Protein AF-X0IV76-F1 (afdb_monomer_lite)

Secondary structure (DSSP, 8-state):
---EETTEEEEEE--TT-PPPEEEEHHHHHHHHHHHHHHHHHHTT-HHHHH------EEEEEEEEE-SS-TT-EEEEEEETTS-SSGGGEEEEEHHHHHHHHHHHHHHHHH--S-S--

Foldseek 3Di:
DAQDDDPWGWDFDDDPVRPDTDTHTLLVCCVPPVPVLLVVQVVCVHPCNNHVDPDWAFSAWDDKDADPVDRVWIWTWTATRSFDPDPVRIDTDTPVVCCVRPVPRVCCVVVVDDPPPD

pLDDT: mean 84.71, std 11.92, range [37.19, 95.62]

Structure (mmCIF, N/CA/C/O backbone):
data_AF-X0IV76-F1
#
_entry.id   AF-X0IV76-F1
#
loop_
_atom_site.group_PDB
_atom_site.id
_atom_site.type_symbol
_atom_site.label_atom_id
_atom_site.label_alt_id
_atom_site.label_comp_id
_atom_site.label_asym_id
_atom_site.label_entity_id
_atom_site.label_seq_id
_atom_site.pdbx_PDB_ins_code
_atom_site.Cartn_x
_atom_site.Cartn_y
_atom_site.Car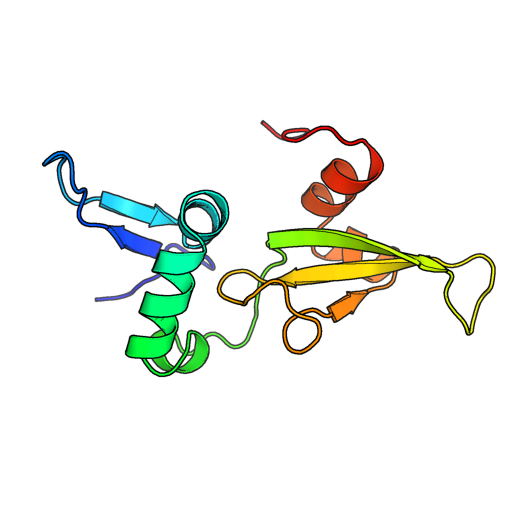tn_z
_atom_site.occupancy
_atom_site.B_iso_or_equiv
_atom_site.auth_seq_id
_atom_site.auth_comp_id
_atom_site.auth_asym_id
_atom_site.auth_atom_id
_atom_site.pdbx_PDB_model_num
ATOM 1 N N . MET A 1 1 ? 6.809 -12.645 -21.624 1.00 45.44 1 MET A N 1
ATOM 2 C CA . MET A 1 1 ? 7.658 -12.007 -20.603 1.00 45.44 1 MET A CA 1
ATOM 3 C C . MET A 1 1 ? 6.780 -11.863 -19.384 1.00 45.44 1 MET A C 1
ATOM 5 O O . MET A 1 1 ? 5.776 -11.168 -19.472 1.00 45.44 1 MET A O 1
ATOM 9 N N . GLU A 1 2 ? 7.038 -12.660 -18.357 1.00 50.62 2 GLU A N 1
ATOM 10 C CA . GLU A 1 2 ? 6.202 -12.710 -17.157 1.00 50.62 2 GLU A CA 1
ATOM 11 C C . GLU A 1 2 ? 6.604 -11.558 -16.230 1.00 50.62 2 GLU A C 1
ATOM 13 O O . GLU A 1 2 ? 7.789 -11.307 -16.039 1.00 50.62 2 GLU A O 1
ATOM 18 N N . MET A 1 3 ? 5.617 -10.805 -15.740 1.00 60.78 3 MET A N 1
ATOM 19 C CA . MET A 1 3 ? 5.801 -9.614 -14.898 1.00 60.78 3 MET A CA 1
ATOM 20 C C . MET A 1 3 ? 5.707 -9.977 -13.409 1.00 60.78 3 MET A C 1
ATOM 22 O O . MET A 1 3 ? 5.086 -9.242 -12.645 1.00 60.78 3 MET A O 1
ATOM 26 N N . TYR A 1 4 ? 6.248 -11.131 -13.004 1.00 61.72 4 TYR A N 1
ATOM 27 C CA . TYR A 1 4 ? 6.099 -11.645 -11.638 1.00 61.72 4 TYR A CA 1
ATOM 28 C C . TYR A 1 4 ? 7.405 -12.199 -11.091 1.00 61.72 4 TYR A C 1
ATOM 30 O O . TYR A 1 4 ? 8.103 -12.939 -11.784 1.00 61.72 4 TYR A O 1
ATOM 38 N N . ASP A 1 5 ? 7.665 -11.884 -9.828 1.00 55.03 5 ASP A N 1
ATOM 39 C CA . ASP A 1 5 ? 8.572 -12.619 -8.953 1.00 55.03 5 ASP A CA 1
ATOM 40 C C . ASP A 1 5 ? 7.740 -13.162 -7.778 1.00 55.03 5 ASP A C 1
ATOM 42 O O . ASP A 1 5 ? 7.328 -12.418 -6.882 1.00 55.03 5 ASP A O 1
ATOM 46 N N . GLY A 1 6 ? 7.365 -14.443 -7.849 1.00 63.84 6 GLY A N 1
ATOM 47 C CA . GLY A 1 6 ? 6.378 -15.041 -6.941 1.00 63.84 6 GLY A CA 1
ATOM 48 C C . GLY A 1 6 ? 4.997 -14.376 -7.049 1.00 63.84 6 GLY A C 1
ATOM 49 O O . GLY A 1 6 ? 4.438 -14.281 -8.141 1.00 63.84 6 GLY A O 1
ATOM 50 N N . ASP A 1 7 ? 4.462 -13.895 -5.921 1.00 63.81 7 ASP A N 1
ATOM 51 C CA . ASP A 1 7 ? 3.169 -13.186 -5.835 1.00 63.81 7 ASP A CA 1
ATOM 52 C C . ASP A 1 7 ? 3.284 -11.666 -6.077 1.00 63.81 7 ASP A C 1
ATOM 54 O O . ASP A 1 7 ? 2.301 -10.922 -5.979 1.00 63.81 7 ASP A O 1
ATOM 58 N N . SER A 1 8 ? 4.491 -11.178 -6.372 1.00 67.38 8 SER A N 1
ATOM 59 C CA . SER A 1 8 ? 4.784 -9.753 -6.507 1.00 67.38 8 SER A CA 1
ATOM 60 C C . SER A 1 8 ? 4.962 -9.371 -7.970 1.00 67.38 8 SER A C 1
ATOM 62 O O . SER A 1 8 ? 5.717 -9.991 -8.717 1.00 67.38 8 SER A O 1
ATOM 64 N N . VAL A 1 9 ? 4.260 -8.319 -8.390 1.00 82.19 9 VAL A N 1
ATOM 65 C CA . VAL A 1 9 ? 4.406 -7.762 -9.737 1.00 82.19 9 VAL A CA 1
ATOM 66 C C . VAL A 1 9 ? 5.705 -6.971 -9.803 1.00 82.19 9 VAL A C 1
ATOM 68 O O . VAL A 1 9 ? 5.960 -6.135 -8.937 1.00 82.19 9 VAL A O 1
ATOM 71 N N . VAL A 1 10 ? 6.495 -7.200 -10.847 1.00 87.38 10 VAL A N 1
ATOM 72 C CA . VAL A 1 10 ? 7.710 -6.427 -11.135 1.00 87.38 10 VAL A CA 1
ATOM 73 C C . VAL A 1 10 ? 7.547 -5.639 -12.426 1.00 87.38 10 VAL A C 1
ATOM 75 O O . VAL A 1 10 ? 6.918 -6.093 -13.387 1.00 87.38 10 VAL A O 1
ATOM 78 N N . ILE A 1 11 ? 8.109 -4.435 -12.453 1.00 85.25 11 ILE A N 1
ATOM 79 C CA . ILE A 1 11 ? 7.987 -3.489 -13.560 1.00 85.25 11 ILE A CA 1
ATOM 80 C C . ILE A 1 11 ? 9.380 -3.168 -14.069 1.00 85.25 11 ILE A C 1
ATOM 82 O O . ILE A 1 11 ? 10.257 -2.783 -13.303 1.00 85.25 11 ILE A O 1
ATOM 86 N N . ASN A 1 12 ? 9.581 -3.313 -15.378 1.00 88.44 12 ASN A N 1
ATOM 87 C CA . ASN A 1 12 ? 10.821 -2.881 -16.001 1.00 88.44 12 ASN A CA 1
ATOM 88 C C . ASN A 1 12 ? 10.831 -1.354 -16.120 1.00 88.44 12 ASN A C 1
ATOM 90 O O . ASN A 1 12 ? 9.999 -0.771 -16.824 1.00 88.44 12 ASN A O 1
ATOM 94 N N . VAL A 1 13 ? 11.757 -0.718 -15.409 1.00 86.81 13 VAL A N 1
ATOM 95 C CA . VAL A 1 13 ? 11.881 0.734 -15.312 1.00 86.81 13 VAL A CA 1
ATOM 96 C C . VAL A 1 13 ? 13.051 1.192 -16.162 1.00 86.81 13 VAL A C 1
ATOM 98 O O . VAL A 1 13 ? 14.154 0.661 -16.064 1.00 86.81 13 VAL A O 1
ATOM 101 N N . ARG A 1 14 ? 12.800 2.219 -16.976 1.00 89.00 14 ARG A N 1
ATOM 102 C CA . ARG A 1 14 ? 13.846 2.985 -17.647 1.00 89.00 14 ARG A CA 1
ATOM 103 C C . ARG A 1 14 ? 14.094 4.275 -16.887 1.00 89.00 14 ARG A C 1
ATOM 105 O O . ARG A 1 14 ? 13.192 5.111 -16.790 1.00 89.00 14 ARG A O 1
ATOM 112 N N . TRP A 1 15 ? 15.315 4.446 -16.402 1.00 85.75 15 TRP A N 1
ATOM 113 C CA . TRP A 1 15 ? 15.695 5.587 -15.580 1.00 85.75 15 TRP A CA 1
ATOM 114 C C . TRP A 1 15 ? 16.037 6.821 -16.420 1.00 85.75 15 TRP A C 1
ATOM 116 O O . TRP A 1 15 ? 16.627 6.733 -17.498 1.00 85.75 15 TRP A O 1
ATOM 126 N N . ALA A 1 16 ? 15.642 7.999 -15.932 1.00 86.38 16 ALA A N 1
ATOM 127 C CA . ALA A 1 16 ? 15.845 9.268 -16.637 1.00 86.38 16 ALA A CA 1
ATOM 128 C C . ALA A 1 16 ? 17.293 9.786 -16.560 1.00 86.38 16 ALA A C 1
ATOM 130 O O . ALA A 1 16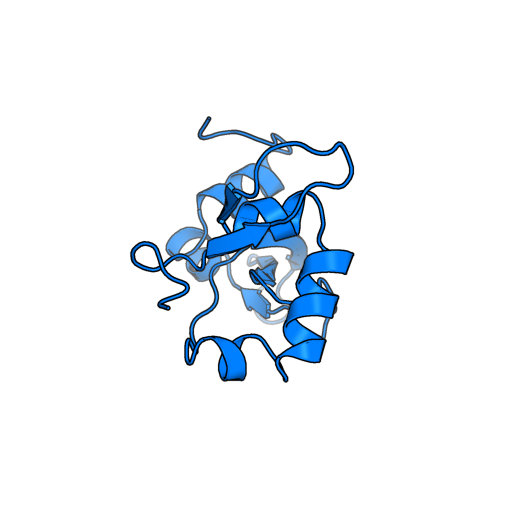 ? 17.701 10.590 -17.396 1.00 86.38 16 ALA A O 1
ATOM 131 N N . ASP A 1 17 ? 18.058 9.331 -15.569 1.00 87.44 17 ASP A N 1
ATOM 132 C CA . ASP A 1 17 ? 19.469 9.664 -15.348 1.00 87.44 17 ASP A CA 1
ATOM 133 C C . ASP A 1 17 ? 20.432 8.861 -16.247 1.00 87.44 17 ASP A C 1
ATOM 135 O O . ASP A 1 17 ? 21.635 9.115 -16.248 1.00 87.44 17 ASP A O 1
ATOM 139 N N . GLY A 1 18 ? 19.905 7.918 -17.038 1.00 87.12 18 GLY A N 1
ATOM 140 C CA . GLY A 1 18 ? 20.684 7.033 -17.903 1.00 87.12 18 GLY A CA 1
ATOM 141 C C . GLY A 1 18 ? 21.219 5.779 -17.207 1.00 87.12 18 GLY A C 1
ATOM 142 O O . GLY A 1 18 ? 21.989 5.043 -17.828 1.00 87.12 18 GLY A O 1
ATOM 143 N N . SER A 1 19 ? 20.822 5.519 -15.958 1.00 88.81 19 SER A N 1
ATOM 144 C CA . SER A 1 19 ? 21.106 4.259 -15.267 1.00 88.81 19 SER A CA 1
ATOM 145 C C . SER A 1 19 ? 20.509 3.059 -16.027 1.00 88.81 19 SER A C 1
ATOM 147 O O . SER A 1 19 ? 19.502 3.216 -16.726 1.00 88.81 19 SER A O 1
ATOM 149 N N . PRO A 1 20 ? 21.113 1.854 -15.930 1.00 89.56 20 PRO A N 1
ATOM 150 C CA . PRO A 1 20 ? 20.615 0.668 -16.626 1.00 89.56 20 PRO A CA 1
ATOM 151 C C . PRO A 1 20 ? 19.165 0.338 -16.263 1.00 89.56 20 PRO A C 1
ATOM 153 O O . PRO A 1 20 ? 18.800 0.413 -15.091 1.00 89.56 20 PRO A O 1
ATOM 156 N N . ASP A 1 21 ? 18.369 -0.076 -17.255 1.00 90.19 21 ASP A N 1
ATOM 157 C CA . ASP A 1 21 ? 16.992 -0.527 -17.033 1.00 90.19 21 ASP A CA 1
ATOM 158 C C . ASP A 1 21 ? 16.984 -1.657 -15.975 1.00 90.19 21 ASP A C 1
ATOM 160 O O . ASP A 1 21 ? 17.702 -2.654 -16.112 1.00 90.19 21 ASP A O 1
ATOM 164 N N . SER A 1 22 ? 16.173 -1.509 -14.926 1.00 88.69 22 SER A N 1
ATOM 165 C CA . SER A 1 22 ? 16.063 -2.466 -13.815 1.00 88.69 22 SER A CA 1
ATOM 166 C C . SER A 1 22 ? 14.633 -2.984 -13.665 1.00 88.69 22 SER A C 1
ATOM 168 O O . SER A 1 22 ? 13.694 -2.473 -14.279 1.00 88.69 22 SER A O 1
ATOM 170 N N . TRP A 1 23 ? 14.469 -4.062 -12.901 1.00 89.12 23 TRP A N 1
ATOM 171 C CA . TRP A 1 23 ? 13.159 -4.589 -12.527 1.00 89.12 23 TRP A CA 1
ATOM 172 C C . TRP A 1 23 ? 12.864 -4.167 -11.102 1.00 89.12 23 TRP A C 1
ATOM 174 O O . TRP A 1 23 ? 13.499 -4.661 -10.177 1.00 89.12 23 TRP A O 1
ATOM 184 N N . GLU A 1 24 ? 11.901 -3.269 -10.949 1.00 88.81 24 GLU A N 1
ATOM 185 C CA . GLU A 1 24 ? 11.501 -2.758 -9.646 1.00 88.81 24 GLU A CA 1
ATOM 186 C C . GLU A 1 24 ? 10.192 -3.412 -9.194 1.00 88.81 24 GLU A C 1
ATOM 188 O O . GLU A 1 24 ? 9.284 -3.605 -10.018 1.00 88.81 24 GLU A O 1
ATOM 193 N N . PRO A 1 25 ? 10.046 -3.738 -7.900 1.00 88.69 25 PRO A N 1
ATOM 194 C CA . PRO A 1 25 ? 8.771 -4.173 -7.352 1.00 88.69 25 PRO A CA 1
ATOM 195 C C . PRO A 1 25 ? 7.684 -3.113 -7.567 1.00 88.69 25 PRO A C 1
ATOM 197 O O . PRO A 1 25 ? 7.909 -1.915 -7.385 1.00 88.69 25 PRO A O 1
ATOM 200 N N . GLU A 1 26 ? 6.468 -3.555 -7.899 1.00 89.88 26 GLU A N 1
ATOM 201 C CA . GLU A 1 26 ? 5.301 -2.675 -8.043 1.00 89.88 26 GLU A CA 1
ATOM 202 C C . GLU A 1 26 ? 5.079 -1.830 -6.780 1.00 89.88 26 GLU A C 1
ATOM 204 O O . GLU A 1 26 ? 4.716 -0.662 -6.881 1.00 89.88 26 GLU A O 1
ATOM 209 N N . GLU A 1 27 ? 5.318 -2.414 -5.605 1.00 89.19 27 GLU A N 1
ATOM 210 C CA . GLU A 1 27 ? 5.220 -1.748 -4.306 1.00 89.19 27 GLU A CA 1
ATOM 211 C C . GLU A 1 27 ? 6.168 -0.550 -4.194 1.00 89.19 27 GLU A C 1
ATOM 213 O O . GLU A 1 27 ? 5.705 0.563 -3.950 1.00 89.19 27 GLU A O 1
ATOM 218 N N . VAL A 1 28 ? 7.460 -0.752 -4.474 1.00 88.44 28 VAL A N 1
ATOM 219 C CA . VAL A 1 28 ? 8.487 0.304 -4.460 1.00 88.44 28 VAL A CA 1
ATOM 220 C C . VAL A 1 28 ? 8.118 1.410 -5.444 1.00 88.44 28 VAL A C 1
ATOM 222 O O . VAL A 1 28 ? 8.052 2.582 -5.083 1.00 88.44 28 VAL A O 1
ATOM 225 N N . MET A 1 29 ? 7.733 1.040 -6.669 1.00 90.44 29 MET A N 1
ATOM 226 C CA . MET A 1 29 ? 7.284 2.010 -7.670 1.00 90.44 29 MET A CA 1
ATOM 227 C C . MET A 1 29 ? 6.037 2.782 -7.238 1.00 90.44 29 MET A C 1
ATOM 229 O O . MET A 1 29 ? 5.850 3.932 -7.642 1.00 90.44 29 MET A O 1
ATOM 233 N N . HIS A 1 30 ? 5.162 2.173 -6.440 1.00 90.94 30 HIS A N 1
ATOM 234 C CA . HIS A 1 30 ? 3.976 2.843 -5.926 1.00 90.94 30 HIS A CA 1
ATOM 235 C C . HIS A 1 30 ? 4.322 3.839 -4.821 1.00 90.94 30 HIS A C 1
ATOM 237 O O . HIS A 1 30 ? 3.715 4.908 -4.779 1.00 90.94 30 HIS A O 1
ATOM 243 N N . LEU A 1 31 ? 5.282 3.511 -3.957 1.00 89.31 31 LEU A N 1
ATOM 244 C CA . LEU A 1 31 ? 5.757 4.402 -2.900 1.00 89.31 31 LEU A CA 1
ATOM 245 C C . LEU A 1 31 ? 6.526 5.590 -3.491 1.00 89.31 31 LEU A C 1
ATOM 247 O O . LEU A 1 31 ? 6.178 6.740 -3.221 1.00 89.31 31 LEU A O 1
ATOM 251 N N . ASP A 1 32 ? 7.477 5.321 -4.384 1.00 88.94 32 ASP A N 1
ATOM 252 C CA . ASP A 1 32 ? 8.394 6.336 -4.910 1.00 88.94 32 ASP A CA 1
ATOM 253 C C . ASP A 1 32 ? 7.793 7.152 -6.057 1.00 88.94 32 ASP A C 1
ATOM 255 O O . ASP A 1 32 ? 8.125 8.319 -6.269 1.00 88.94 32 ASP A O 1
ATOM 259 N N . SER A 1 33 ? 6.928 6.534 -6.864 1.00 88.88 33 SER A N 1
ATOM 260 C CA . SER A 1 33 ? 6.473 7.088 -8.145 1.00 88.88 33 SER A CA 1
ATOM 261 C C . SER A 1 33 ? 5.029 6.702 -8.482 1.00 88.88 33 SER A C 1
ATOM 263 O O . SER A 1 33 ? 4.697 6.378 -9.629 1.00 88.88 33 SER A O 1
ATOM 265 N N . ALA A 1 34 ? 4.128 6.825 -7.498 1.00 90.06 34 ALA A N 1
ATOM 266 C CA . ALA A 1 34 ? 2.706 6.478 -7.607 1.00 90.06 34 ALA A CA 1
ATOM 267 C C . ALA A 1 34 ? 2.038 6.959 -8.904 1.00 90.06 34 ALA A C 1
ATOM 269 O O . ALA A 1 34 ? 1.346 6.204 -9.587 1.00 90.06 34 ALA A O 1
ATOM 270 N N . GLN A 1 35 ? 2.243 8.226 -9.278 1.00 90.38 35 GLN A N 1
ATOM 271 C CA . GLN A 1 35 ? 1.601 8.796 -10.462 1.00 90.38 35 GLN A CA 1
ATOM 272 C C . GLN A 1 35 ? 2.056 8.103 -11.754 1.00 90.38 35 GLN A C 1
ATOM 274 O O . GLN A 1 35 ? 1.242 7.880 -12.655 1.00 90.38 35 GLN A O 1
ATOM 279 N N . MET A 1 36 ? 3.338 7.750 -11.850 1.00 90.69 36 MET A N 1
ATOM 280 C CA . MET A 1 36 ? 3.886 7.056 -13.011 1.00 90.69 36 MET A CA 1
ATOM 281 C C . MET A 1 36 ? 3.330 5.636 -13.100 1.00 90.69 36 MET A C 1
ATOM 283 O O . MET A 1 36 ? 2.840 5.248 -14.163 1.00 90.69 36 MET A O 1
ATOM 287 N N . LEU A 1 37 ? 3.310 4.918 -11.975 1.00 91.19 37 LEU A N 1
ATOM 288 C CA . LEU A 1 37 ? 2.757 3.570 -11.881 1.00 91.19 37 LEU A CA 1
ATOM 289 C C . LEU A 1 37 ? 1.277 3.526 -12.287 1.00 91.19 37 LEU A C 1
ATOM 291 O O . LEU A 1 37 ? 0.869 2.743 -13.144 1.00 91.19 37 LEU A O 1
ATOM 295 N N . LEU A 1 38 ? 0.457 4.408 -11.715 1.00 90.94 38 LEU A N 1
ATOM 296 C CA . LEU A 1 38 ? -0.978 4.448 -11.999 1.00 90.94 38 LEU A CA 1
ATOM 297 C C . LEU A 1 38 ? -1.255 4.807 -13.464 1.00 90.94 38 LEU A C 1
ATOM 299 O O . LEU A 1 38 ? -2.166 4.255 -14.085 1.00 90.94 38 LEU A O 1
ATOM 303 N N . ASN A 1 39 ? -0.456 5.701 -14.050 1.00 91.81 39 ASN A N 1
ATOM 304 C CA . ASN A 1 39 ? -0.546 6.022 -15.472 1.00 91.81 39 ASN A CA 1
ATOM 305 C C . ASN A 1 39 ? -0.113 4.850 -16.359 1.00 91.81 39 ASN A C 1
ATOM 307 O O . ASN A 1 39 ? -0.747 4.614 -17.390 1.00 91.81 39 ASN A O 1
ATOM 311 N N . PHE A 1 40 ? 0.923 4.107 -15.966 1.00 90.31 40 PHE A N 1
ATOM 312 C CA . PHE A 1 40 ? 1.329 2.880 -16.643 1.00 90.31 40 PHE A CA 1
ATOM 313 C C . PHE A 1 40 ? 0.179 1.870 -16.657 1.00 90.31 40 PHE A C 1
ATOM 315 O O . PHE A 1 40 ? -0.237 1.445 -17.737 1.00 90.31 40 PHE A O 1
ATOM 322 N N . TRP A 1 41 ? -0.439 1.590 -15.507 1.00 90.75 41 TRP A N 1
ATOM 323 C CA . TRP A 1 41 ? -1.578 0.674 -15.446 1.00 90.75 41 TRP A CA 1
ATOM 324 C C . TRP A 1 41 ? -2.760 1.136 -16.286 1.00 90.75 41 TRP A C 1
ATOM 326 O O . TRP A 1 41 ? -3.344 0.328 -17.005 1.00 90.75 41 TRP A O 1
ATOM 336 N N . ARG A 1 42 ? -3.084 2.433 -16.281 1.00 89.62 42 ARG A N 1
ATOM 337 C CA . ARG A 1 42 ? -4.133 2.987 -17.154 1.00 89.62 42 ARG A CA 1
ATOM 338 C C . ARG A 1 42 ? -3.850 2.725 -18.634 1.00 89.62 42 ARG A C 1
ATOM 340 O O . ARG A 1 42 ? -4.766 2.344 -19.357 1.00 89.62 42 ARG A O 1
ATOM 347 N N . ARG A 1 43 ? -2.597 2.869 -19.082 1.00 90.62 43 ARG A N 1
ATOM 348 C CA . ARG A 1 43 ? -2.198 2.582 -20.474 1.00 90.62 43 ARG A CA 1
ATOM 349 C C . ARG A 1 43 ? -2.315 1.100 -20.828 1.00 90.62 43 ARG A C 1
ATOM 351 O O . ARG A 1 43 ? -2.656 0.791 -21.963 1.00 90.62 43 ARG A O 1
ATOM 358 N N . GLN A 1 44 ? -2.106 0.203 -19.864 1.00 87.81 44 GLN A N 1
ATOM 359 C CA . GLN A 1 44 ? -2.304 -1.241 -20.045 1.00 87.81 44 GLN A CA 1
ATOM 360 C C . GLN A 1 44 ? -3.781 -1.683 -19.931 1.00 87.81 44 GLN A C 1
ATOM 362 O O . GLN A 1 44 ? -4.097 -2.865 -20.049 1.00 87.81 44 GLN A O 1
ATOM 367 N N . GLY A 1 45 ? -4.715 -0.746 -19.719 1.00 87.19 45 GLY A N 1
ATOM 368 C CA . GLY A 1 45 ? -6.138 -1.044 -19.527 1.00 87.19 45 GLY A CA 1
ATOM 369 C C . GLY A 1 45 ? -6.497 -1.512 -18.111 1.00 87.19 45 GLY A C 1
ATOM 370 O O . GLY A 1 45 ? -7.552 -2.111 -17.917 1.00 87.19 45 GLY A O 1
ATOM 371 N N . GLY A 1 46 ? -5.635 -1.222 -17.136 1.00 86.06 46 GLY A N 1
ATOM 372 C CA . GLY A 1 46 ? -5.766 -1.558 -15.721 1.00 86.06 46 GLY A CA 1
ATOM 373 C C . GLY A 1 46 ? -4.813 -2.673 -15.288 1.00 86.06 46 GLY A C 1
ATOM 374 O O . GLY A 1 46 ? -4.473 -3.550 -16.080 1.00 86.06 46 GLY A O 1
ATOM 375 N N . ARG A 1 47 ? -4.429 -2.667 -14.003 1.00 85.38 47 ARG A N 1
ATOM 376 C CA . ARG A 1 47 ? -3.561 -3.695 -13.402 1.00 85.38 47 ARG A CA 1
ATOM 377 C C . ARG A 1 47 ? -4.094 -5.103 -13.667 1.00 85.38 47 ARG A C 1
ATOM 379 O O . ARG A 1 47 ? -3.385 -5.915 -14.238 1.00 85.38 47 ARG A O 1
ATOM 386 N N . HIS A 1 48 ? -5.373 -5.345 -13.367 1.00 84.75 48 HIS A N 1
ATOM 387 C CA . HIS A 1 48 ? -6.018 -6.651 -13.560 1.00 84.75 48 HIS A CA 1
ATOM 388 C C . HIS A 1 48 ? -5.919 -7.178 -15.000 1.00 84.75 48 HIS A C 1
ATOM 390 O O . HIS A 1 48 ? -5.827 -8.380 -15.211 1.00 84.75 48 HIS A O 1
ATOM 396 N N . LYS A 1 49 ? -5.969 -6.297 -16.006 1.00 83.19 49 LYS A N 1
ATOM 397 C CA . LYS A 1 49 ? -5.928 -6.693 -17.416 1.00 83.19 49 LYS A CA 1
ATOM 398 C C . LYS A 1 49 ? -4.503 -6.981 -17.863 1.00 83.19 49 LYS A C 1
ATOM 400 O O . LYS A 1 49 ? -4.284 -7.883 -18.664 1.00 83.19 49 LYS A O 1
ATOM 405 N N . ALA A 1 50 ? -3.559 -6.206 -17.340 1.00 82.69 50 ALA A N 1
ATOM 406 C CA . ALA A 1 50 ? -2.145 -6.372 -17.611 1.00 82.69 50 ALA A CA 1
ATOM 407 C C . ALA A 1 50 ? -1.586 -7.631 -16.943 1.00 82.69 50 ALA A C 1
ATOM 409 O O . ALA A 1 50 ? -0.755 -8.309 -17.543 1.00 82.69 50 ALA A O 1
ATOM 410 N N . THR A 1 51 ? -2.050 -7.942 -15.727 1.00 79.94 51 THR A N 1
ATOM 411 C CA . THR A 1 51 ? -1.483 -9.024 -14.922 1.00 79.94 51 THR A CA 1
ATOM 412 C C . THR A 1 51 ? -2.366 -10.274 -14.810 1.00 79.94 51 THR A C 1
ATOM 414 O O . THR A 1 51 ? -1.898 -11.379 -14.561 1.00 79.94 51 THR A O 1
ATOM 417 N N . GLY A 1 52 ? -3.679 -10.149 -14.966 1.00 77.31 52 GLY A N 1
ATOM 418 C CA . GLY A 1 52 ? -4.612 -11.231 -14.636 1.00 77.31 52 GLY A CA 1
ATOM 419 C C . GLY A 1 52 ? -4.757 -11.495 -13.130 1.00 77.31 52 GLY A C 1
ATOM 420 O O . GLY A 1 52 ? -5.614 -12.291 -12.744 1.00 77.31 52 GLY A O 1
ATOM 421 N N . LEU A 1 53 ? -3.989 -10.808 -12.272 1.00 77.81 53 LEU A N 1
ATOM 422 C CA . LEU A 1 53 ? -4.117 -10.903 -10.821 1.00 77.81 53 LEU A CA 1
ATOM 423 C C . LEU A 1 53 ? -5.378 -10.171 -10.362 1.00 77.81 53 LEU A C 1
ATOM 425 O O . LEU A 1 53 ? -5.624 -9.018 -10.728 1.00 77.81 53 LEU A O 1
ATOM 429 N N . ARG A 1 54 ? -6.175 -10.861 -9.545 1.00 71.88 54 ARG A N 1
ATOM 430 C CA . ARG A 1 54 ? -7.387 -10.315 -8.918 1.00 71.88 54 ARG A CA 1
ATOM 431 C C . ARG A 1 54 ? -7.145 -9.830 -7.499 1.00 71.88 54 ARG A C 1
ATOM 433 O O . ARG A 1 54 ? -7.870 -8.963 -7.023 1.00 71.88 54 ARG A O 1
ATOM 440 N N . GLU A 1 55 ? -6.140 -10.393 -6.848 1.00 75.31 55 GLU A N 1
ATOM 441 C CA . GLU A 1 55 ? -5.793 -10.058 -5.480 1.00 75.31 55 GLU A CA 1
ATOM 442 C C . GLU A 1 55 ? -4.841 -8.863 -5.462 1.00 75.31 55 GLU A C 1
ATOM 444 O O . GLU A 1 55 ? -3.932 -8.720 -6.294 1.00 75.31 55 GLU A O 1
ATOM 449 N N . HIS A 1 56 ? -5.105 -7.968 -4.517 1.00 80.56 56 HIS A N 1
ATOM 450 C CA . HIS A 1 56 ? -4.270 -6.819 -4.238 1.00 80.56 56 HIS A CA 1
ATOM 451 C C . HIS A 1 56 ? -3.727 -6.950 -2.823 1.00 80.56 56 HIS A C 1
ATOM 453 O O . HIS A 1 56 ? -4.471 -7.242 -1.891 1.00 80.56 56 HIS A O 1
ATOM 459 N N . ARG A 1 57 ? -2.433 -6.689 -2.667 1.00 88.56 57 ARG A N 1
ATOM 460 C CA . ARG A 1 57 ? -1.799 -6.552 -1.358 1.00 88.56 57 ARG A CA 1
ATOM 461 C C . ARG A 1 57 ? -1.985 -5.122 -0.848 1.00 88.56 57 ARG A C 1
ATOM 463 O O . ARG A 1 57 ? -2.076 -4.184 -1.650 1.00 88.56 57 ARG A O 1
ATOM 470 N N . VAL A 1 58 ? -2.094 -4.957 0.468 1.00 91.75 58 VAL A N 1
ATOM 471 C CA . VAL A 1 58 ? -2.201 -3.633 1.096 1.00 91.75 58 VAL A CA 1
ATOM 472 C C . VAL A 1 58 ? -0.867 -2.910 0.932 1.00 91.75 58 VAL A C 1
ATOM 474 O O . VAL A 1 58 ? 0.174 -3.460 1.262 1.00 91.75 58 VAL A O 1
ATOM 477 N N . LEU A 1 59 ? -0.914 -1.684 0.412 1.00 91.62 59 LEU A N 1
ATOM 478 C CA . LEU A 1 59 ? 0.235 -0.786 0.342 1.00 91.62 59 LEU A CA 1
ATOM 479 C C . LEU A 1 59 ? 0.457 -0.094 1.687 1.00 91.62 59 LEU A C 1
ATOM 481 O O . LEU A 1 59 ? 1.566 -0.061 2.191 1.00 91.62 59 LEU A O 1
ATOM 485 N N . ARG A 1 60 ? -0.601 0.512 2.238 1.00 92.38 60 ARG A N 1
ATOM 486 C CA . ARG A 1 60 ? -0.556 1.257 3.502 1.00 92.38 60 ARG A CA 1
ATOM 487 C C . ARG A 1 60 ? -1.949 1.520 4.055 1.00 92.38 60 ARG A C 1
ATOM 489 O O . ARG A 1 60 ? -2.935 1.536 3.309 1.00 92.38 60 ARG A O 1
ATOM 496 N N . VAL A 1 61 ? -2.018 1.820 5.346 1.00 93.94 61 VAL A N 1
ATOM 497 C CA . VAL A 1 61 ? -3.232 2.321 5.997 1.00 93.94 61 VAL A CA 1
ATOM 498 C C . VAL A 1 61 ? -3.242 3.852 5.945 1.00 93.94 61 VAL A C 1
ATOM 500 O O . VAL A 1 61 ? -2.280 4.506 6.330 1.00 93.94 61 VAL A O 1
ATOM 503 N N . LEU A 1 62 ? -4.329 4.439 5.439 1.00 92.62 62 LEU A N 1
ATOM 504 C CA . LEU A 1 62 ? -4.448 5.885 5.210 1.00 92.62 62 LEU A CA 1
ATOM 505 C C . LEU A 1 62 ? -5.034 6.634 6.410 1.00 92.62 62 LEU A C 1
ATOM 507 O O . LEU A 1 62 ? -4.582 7.722 6.758 1.00 92.62 62 LEU A O 1
ATOM 511 N N . LYS A 1 63 ? -6.103 6.094 7.001 1.00 93.50 63 LYS A N 1
ATOM 512 C CA . LYS A 1 63 ? -6.805 6.690 8.147 1.00 93.50 63 LYS A CA 1
ATOM 513 C C . LYS A 1 63 ? -7.628 5.646 8.887 1.00 93.50 63 LYS A C 1
ATOM 515 O O . LYS A 1 63 ? -7.952 4.596 8.338 1.00 93.50 63 LYS A O 1
ATOM 520 N N . SER A 1 64 ? -8.017 5.974 10.115 1.00 93.62 64 SER A N 1
ATOM 521 C CA . SER A 1 64 ? -8.948 5.174 10.910 1.00 93.62 64 SER A CA 1
ATOM 522 C C . SER A 1 64 ? -10.199 5.972 11.287 1.00 93.62 64 SER A C 1
ATOM 524 O O . SER A 1 64 ? -10.195 7.205 11.264 1.00 93.62 64 SER A O 1
ATOM 526 N N . LYS A 1 65 ? -11.290 5.269 11.594 1.00 92.19 65 LYS A N 1
ATOM 527 C CA . LYS A 1 65 ? -12.528 5.839 12.146 1.00 92.19 65 LYS A CA 1
ATOM 528 C C . LYS A 1 65 ? -13.178 4.857 13.115 1.00 92.19 65 LYS A C 1
ATOM 530 O O . LYS A 1 65 ? -12.963 3.653 13.007 1.00 92.19 65 LYS A O 1
ATOM 535 N N . GLU A 1 66 ? -14.013 5.363 14.010 1.00 89.56 66 GLU A N 1
ATOM 536 C CA . GLU A 1 66 ? -14.873 4.518 14.842 1.00 89.56 66 GLU A CA 1
ATOM 537 C C . GLU A 1 66 ? -15.915 3.797 13.980 1.00 89.56 66 GLU A C 1
ATOM 539 O O . GLU A 1 66 ? -16.459 4.354 13.013 1.00 89.56 66 GLU A O 1
ATOM 544 N N . SER A 1 67 ? -16.181 2.538 14.314 1.00 83.06 67 SER A N 1
ATOM 545 C CA . SER A 1 67 ? -17.236 1.772 13.673 1.00 83.06 67 SER A CA 1
ATOM 546 C C . SER A 1 67 ? -18.602 2.301 14.1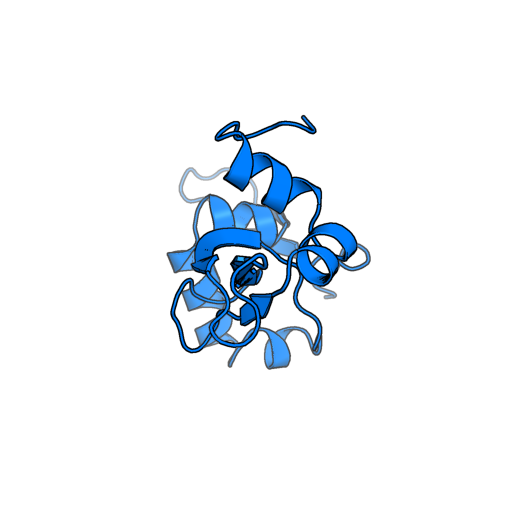11 1.00 83.06 67 SER A C 1
ATOM 548 O O . SER A 1 67 ? -18.841 2.655 15.262 1.00 83.06 67 SER A O 1
ATOM 550 N N . ARG A 1 68 ? -19.535 2.377 13.158 1.00 79.88 68 ARG A N 1
ATOM 551 C CA . ARG A 1 68 ? -20.908 2.831 13.437 1.00 79.88 68 ARG A CA 1
ATOM 552 C C . ARG A 1 68 ? -21.749 1.756 14.119 1.00 79.88 68 ARG A C 1
ATOM 554 O O . ARG A 1 68 ? -22.746 2.086 14.752 1.00 79.88 68 ARG A O 1
ATOM 561 N N . THR A 1 69 ? -21.386 0.492 13.926 1.00 77.06 69 THR A N 1
ATOM 562 C CA . THR A 1 69 ? -22.121 -0.669 14.438 1.00 77.06 69 THR A CA 1
ATOM 563 C C . THR A 1 69 ? -21.600 -1.134 15.790 1.00 77.06 69 THR A C 1
ATOM 565 O O . THR A 1 69 ? -22.361 -1.727 16.546 1.00 77.06 69 THR A O 1
ATOM 568 N N . ASP A 1 70 ? -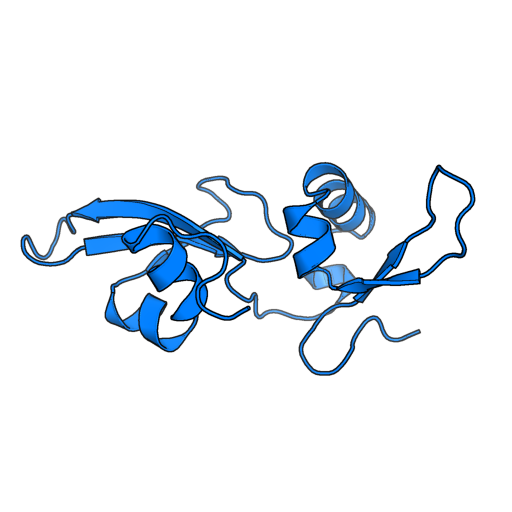20.342 -0.834 16.104 1.00 79.81 70 ASP A N 1
ATOM 569 C CA . ASP A 1 70 ? -19.703 -1.177 17.369 1.00 79.81 70 ASP A CA 1
ATOM 570 C C . ASP A 1 70 ? -18.815 -0.013 17.826 1.00 79.81 70 ASP A C 1
ATOM 572 O O . ASP A 1 70 ? -17.840 0.331 17.163 1.00 79.81 70 ASP A O 1
ATOM 576 N N . LYS A 1 71 ? -19.190 0.620 18.943 1.00 66.94 71 LYS A N 1
ATOM 577 C CA . LYS A 1 71 ? -18.549 1.848 19.436 1.00 66.94 71 LYS A CA 1
ATOM 578 C C . LYS A 1 71 ? -17.122 1.625 19.931 1.00 66.94 71 LYS A C 1
ATOM 580 O O . LYS A 1 71 ? -16.359 2.586 19.957 1.00 66.94 71 LYS A O 1
ATOM 585 N N . ASP A 1 72 ? -16.768 0.390 20.276 1.00 72.06 72 ASP A N 1
ATOM 586 C CA . ASP A 1 72 ? -15.429 0.049 20.760 1.00 72.06 72 ASP A CA 1
ATOM 587 C C . ASP A 1 72 ? -14.517 -0.473 19.633 1.00 72.06 72 ASP A C 1
ATOM 589 O O . ASP A 1 72 ? -13.316 -0.658 19.830 1.00 72.06 72 ASP A O 1
ATOM 593 N N . SER A 1 73 ? -15.058 -0.635 18.419 1.00 84.94 73 SER A N 1
ATOM 594 C CA . SER A 1 73 ? -14.319 -1.108 17.248 1.00 84.94 73 SER A CA 1
ATOM 595 C C . SER A 1 73 ? -13.886 0.029 16.323 1.00 84.94 73 SER A C 1
ATOM 597 O O . SER A 1 73 ? -14.617 0.990 16.071 1.00 84.94 73 SER A O 1
ATOM 599 N N . ARG A 1 74 ? -12.693 -0.106 15.736 1.00 89.81 74 ARG A N 1
ATOM 600 C CA . ARG A 1 74 ? -12.156 0.813 14.720 1.00 89.81 74 ARG A CA 1
ATOM 601 C C . ARG A 1 74 ? -12.109 0.159 13.346 1.00 89.81 74 ARG A C 1
ATOM 603 O O . ARG A 1 74 ? -11.868 -1.036 13.218 1.00 89.81 74 ARG A O 1
ATOM 610 N N . LEU A 1 75 ? -12.309 0.981 12.321 1.00 93.75 75 LEU A N 1
ATOM 611 C CA . LEU A 1 75 ? -12.103 0.628 10.922 1.00 93.75 75 LEU A CA 1
ATOM 612 C C . LEU A 1 75 ? -10.902 1.394 10.372 1.00 93.75 75 LEU A C 1
ATOM 614 O O . LEU A 1 75 ? -10.720 2.572 10.687 1.00 93.75 75 LEU A O 1
ATOM 618 N N . TYR A 1 76 ? -10.144 0.748 9.496 1.00 94.62 76 TYR A N 1
ATOM 619 C CA . TYR A 1 76 ? -8.916 1.248 8.887 1.00 94.62 76 TYR A CA 1
ATOM 620 C C . TYR A 1 76 ? -9.066 1.280 7.369 1.00 94.62 76 TYR A C 1
ATOM 622 O O . TYR A 1 76 ? -9.367 0.266 6.744 1.00 94.62 76 TYR A O 1
ATOM 630 N N . GLN A 1 77 ? -8.884 2.450 6.761 1.00 95.62 77 GLN A N 1
ATOM 631 C CA . GLN A 1 77 ? -8.930 2.591 5.311 1.00 95.62 77 GLN A CA 1
ATOM 632 C C . GLN A 1 77 ? -7.590 2.174 4.713 1.00 95.62 77 GLN A C 1
ATOM 634 O O . GLN A 1 77 ? -6.586 2.860 4.899 1.00 95.62 77 GLN A O 1
ATOM 639 N N . CYS A 1 78 ? -7.593 1.077 3.970 1.00 94.69 78 CYS A N 1
ATOM 640 C CA . CYS A 1 78 ? -6.413 0.491 3.355 1.00 94.69 78 CYS A CA 1
ATOM 641 C C . CYS A 1 78 ? -6.318 0.896 1.882 1.00 94.69 78 CYS A C 1
ATOM 643 O O . CYS A 1 78 ? -7.292 0.791 1.127 1.00 94.69 78 CYS A O 1
ATOM 645 N N . GLN A 1 79 ? -5.136 1.366 1.484 1.00 94.50 79 GLN A N 1
ATOM 646 C CA . GLN A 1 79 ? -4.753 1.540 0.089 1.00 94.50 79 GLN A CA 1
ATOM 647 C C . GLN A 1 79 ? -4.148 0.243 -0.434 1.00 94.50 79 GLN A C 1
ATOM 649 O O . GLN A 1 79 ? -3.353 -0.395 0.247 1.00 94.50 79 GLN A O 1
ATOM 654 N N . TRP A 1 80 ? -4.484 -0.105 -1.668 1.00 93.12 80 TRP A N 1
ATOM 655 C CA . TRP A 1 80 ? -4.022 -1.316 -2.334 1.00 93.12 80 TRP A CA 1
ATOM 656 C C . TRP A 1 80 ? -2.884 -1.022 -3.315 1.00 93.12 80 TRP A C 1
ATOM 658 O O . TRP A 1 80 ? -2.878 0.017 -3.984 1.00 93.12 80 TRP A O 1
ATOM 668 N N . ILE A 1 81 ? -1.936 -1.949 -3.452 1.00 90.62 81 ILE A N 1
ATOM 669 C CA . ILE A 1 81 ? -0.857 -1.846 -4.441 1.00 90.62 81 ILE A CA 1
ATOM 670 C C . ILE A 1 81 ? -1.449 -1.771 -5.864 1.00 90.62 81 ILE A C 1
ATOM 672 O O . ILE A 1 81 ? -2.389 -2.494 -6.220 1.00 90.62 81 ILE A O 1
ATOM 676 N N . GLY A 1 82 ? -0.920 -0.837 -6.662 1.00 88.25 82 GLY A N 1
ATOM 677 C CA . GLY A 1 82 ? -1.358 -0.550 -8.028 1.00 88.25 82 GLY A CA 1
ATOM 678 C C . GLY A 1 82 ? -2.678 0.218 -8.156 1.00 88.25 82 GLY A C 1
ATOM 679 O O . GLY A 1 82 ? -3.131 0.438 -9.282 1.00 88.25 82 GLY A O 1
ATOM 680 N N . LEU A 1 83 ? -3.297 0.637 -7.044 1.00 90.00 83 LEU A N 1
ATOM 681 C CA . LEU A 1 83 ? -4.554 1.388 -7.026 1.00 90.00 83 LEU A CA 1
ATOM 682 C C . LEU A 1 83 ? -4.419 2.758 -6.328 1.00 90.00 83 LEU A C 1
ATOM 684 O O . LEU A 1 83 ? -3.660 2.912 -5.369 1.00 90.00 83 LEU A O 1
ATOM 688 N N . PRO A 1 84 ? -5.154 3.784 -6.794 1.00 89.62 84 PRO A N 1
ATOM 689 C CA . PRO A 1 84 ? -5.059 5.124 -6.228 1.00 89.62 84 PRO A CA 1
ATOM 690 C C . PRO A 1 84 ? -5.593 5.188 -4.789 1.00 89.62 84 PRO A C 1
ATOM 692 O O . PRO A 1 84 ? -6.535 4.488 -4.427 1.00 89.62 84 PRO A O 1
ATOM 695 N N . ALA A 1 85 ? -5.044 6.112 -3.993 1.00 89.31 85 ALA A N 1
ATOM 696 C CA . ALA A 1 85 ? -5.497 6.440 -2.636 1.00 89.31 85 ALA A CA 1
ATOM 697 C C . ALA A 1 85 ? -6.814 7.249 -2.625 1.00 89.31 85 ALA A C 1
ATOM 699 O O . ALA A 1 85 ? -6.899 8.320 -2.028 1.00 89.31 85 ALA A O 1
ATOM 700 N N . SER A 1 86 ? -7.829 6.777 -3.343 1.00 89.44 86 SER A N 1
ATOM 701 C CA . SER A 1 86 ? -9.155 7.399 -3.426 1.00 89.44 86 SER A CA 1
ATOM 702 C C . SER A 1 86 ? -10.218 6.489 -2.827 1.00 89.44 86 SER A C 1
ATOM 704 O O . SER A 1 86 ? -10.071 5.268 -2.860 1.00 89.44 86 SER A O 1
ATOM 706 N N . ASP A 1 87 ? -11.312 7.071 -2.340 1.00 85.56 87 ASP A N 1
ATOM 707 C CA . ASP A 1 87 ? -12.380 6.327 -1.660 1.00 85.56 87 ASP A CA 1
ATOM 708 C C . ASP A 1 87 ? -12.967 5.188 -2.520 1.00 85.56 87 ASP A C 1
ATOM 710 O O . ASP A 1 87 ? -13.260 4.126 -1.985 1.00 85.56 87 ASP A O 1
ATOM 714 N N . ASP A 1 88 ? -13.021 5.344 -3.848 1.00 88.62 88 ASP A N 1
ATOM 715 C CA . ASP A 1 88 ? -13.509 4.307 -4.780 1.00 88.62 88 ASP A CA 1
ATOM 716 C C . ASP A 1 88 ? -12.571 3.092 -4.927 1.00 88.62 88 ASP A C 1
ATOM 718 O O . ASP A 1 88 ? -12.968 2.051 -5.446 1.00 88.62 88 ASP A O 1
ATOM 722 N N . TYR A 1 89 ? -11.311 3.230 -4.508 1.00 88.31 89 TYR A N 1
ATOM 723 C CA . TYR A 1 89 ? -10.238 2.246 -4.706 1.00 88.31 89 TYR A CA 1
ATOM 724 C C . TYR A 1 89 ? -9.535 1.876 -3.397 1.00 88.31 89 TYR A C 1
ATOM 726 O O . TYR A 1 89 ? -8.429 1.339 -3.404 1.00 88.31 89 TYR A O 1
ATOM 734 N N . THR A 1 90 ? -10.165 2.178 -2.267 1.00 92.56 90 THR A N 1
ATOM 735 C CA . THR A 1 90 ? -9.685 1.845 -0.926 1.00 92.56 90 THR A CA 1
ATOM 736 C C . THR A 1 90 ? -10.776 1.086 -0.192 1.00 92.56 90 THR A C 1
ATOM 738 O O . THR A 1 90 ? -11.963 1.255 -0.468 1.00 92.56 90 THR A O 1
ATOM 741 N N . THR A 1 91 ? -10.383 0.256 0.766 1.00 94.56 91 THR A N 1
ATOM 742 C CA . THR A 1 91 ? -11.336 -0.558 1.529 1.00 94.56 91 THR A CA 1
ATOM 743 C C . THR A 1 91 ? -11.190 -0.267 3.009 1.00 94.56 91 THR A C 1
ATOM 745 O O . THR A 1 91 ? -10.080 -0.107 3.506 1.00 94.56 91 THR A O 1
ATOM 748 N N . TRP A 1 92 ? -12.313 -0.190 3.720 1.00 94.00 92 TRP A N 1
ATOM 749 C CA . TRP A 1 92 ? -12.316 -0.124 5.177 1.00 94.00 92 TRP A CA 1
ATOM 750 C C . TRP A 1 92 ? -12.300 -1.540 5.744 1.00 94.00 92 TRP A C 1
ATOM 752 O O . TRP A 1 92 ? -13.249 -2.282 5.514 1.00 94.00 92 TRP A O 1
ATOM 762 N N . LEU A 1 93 ? -11.246 -1.878 6.478 1.00 93.88 93 LEU A N 1
ATOM 763 C CA . LEU A 1 93 ? -11.069 -3.165 7.146 1.00 93.88 93 LEU A CA 1
ATOM 764 C C . LEU A 1 93 ? -11.175 -2.994 8.662 1.00 93.88 93 LEU A C 1
ATOM 766 O O . LEU A 1 93 ? -10.825 -1.942 9.205 1.00 93.88 93 LEU A O 1
ATOM 770 N N . SER A 1 94 ? -11.677 -4.014 9.342 1.00 93.50 94 SER A N 1
ATOM 771 C CA . SER A 1 94 ? -11.611 -4.141 10.798 1.00 93.50 94 SER A CA 1
ATOM 772 C C . SER A 1 94 ? -10.172 -4.345 11.281 1.00 93.50 94 SER A C 1
ATOM 774 O O . SER A 1 94 ? -9.259 -4.567 10.484 1.00 93.50 94 SER A O 1
ATOM 776 N N . LEU A 1 95 ? -9.960 -4.251 12.598 1.00 92.00 95 LEU A N 1
ATOM 777 C CA . LEU A 1 95 ? -8.654 -4.526 13.199 1.00 92.00 95 LEU A CA 1
ATOM 778 C C . LEU A 1 95 ? -8.182 -5.959 12.898 1.00 92.00 95 LEU A C 1
ATOM 780 O O . LEU A 1 95 ? -7.028 -6.154 12.527 1.00 92.00 95 LEU A O 1
ATOM 784 N N . ASP A 1 96 ? -9.077 -6.939 13.010 1.00 92.38 96 ASP A N 1
ATOM 785 C CA . ASP A 1 96 ? -8.735 -8.344 12.781 1.00 92.38 96 ASP A CA 1
ATOM 786 C C . ASP A 1 96 ? -8.349 -8.575 11.314 1.00 92.38 96 ASP A C 1
ATOM 788 O O . ASP A 1 96 ? -7.307 -9.152 11.031 1.00 92.38 96 ASP A O 1
ATOM 792 N N . GLU A 1 97 ? -9.122 -8.028 10.371 1.00 93.62 97 GLU A N 1
ATOM 793 C CA . GLU A 1 97 ? -8.823 -8.151 8.938 1.00 93.62 97 GLU A CA 1
ATOM 794 C C . GLU A 1 97 ? -7.499 -7.477 8.561 1.00 93.62 97 GLU A C 1
ATOM 796 O O . GLU A 1 97 ? -6.709 -8.050 7.815 1.00 93.62 97 GLU A O 1
ATOM 801 N N . VAL A 1 98 ? -7.235 -6.260 9.056 1.00 93.19 98 VAL A N 1
ATOM 802 C CA . VAL A 1 98 ? -6.004 -5.539 8.695 1.00 93.19 98 VAL A CA 1
ATOM 803 C C 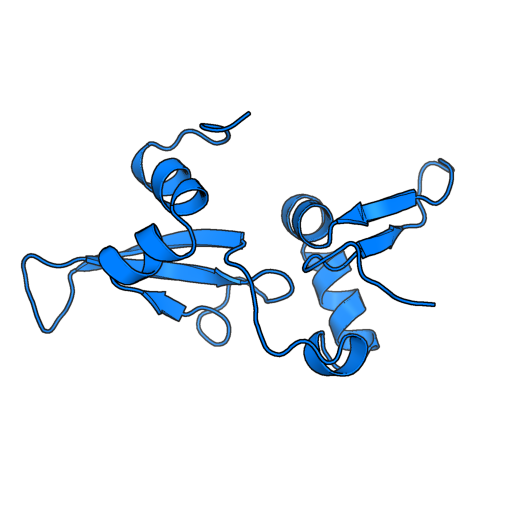. VAL A 1 98 ? -4.766 -6.161 9.339 1.00 93.19 98 VAL A C 1
ATOM 805 O O . VAL A 1 98 ? -3.715 -6.191 8.709 1.00 93.19 98 VAL A O 1
ATOM 808 N N . THR A 1 99 ? -4.868 -6.683 10.562 1.00 93.00 99 THR A N 1
ATOM 809 C CA . THR A 1 99 ? -3.737 -7.351 11.227 1.00 93.00 99 THR A CA 1
ATOM 810 C C . THR A 1 99 ? -3.453 -8.734 10.649 1.00 93.00 99 THR A C 1
ATOM 812 O O . THR A 1 99 ? -2.297 -9.144 10.656 1.00 93.00 99 THR A O 1
ATOM 815 N N . ASP A 1 100 ? -4.452 -9.416 10.086 1.00 93.44 100 ASP A N 1
ATOM 816 C CA . ASP A 1 100 ? -4.265 -10.687 9.376 1.00 93.44 100 ASP A CA 1
ATOM 817 C C . ASP A 1 100 ? -3.517 -10.500 8.045 1.00 93.44 100 ASP A C 1
ATOM 819 O O . ASP A 1 100 ? -2.553 -11.210 7.763 1.00 93.44 100 ASP A O 1
ATOM 823 N N . ILE A 1 101 ? -3.901 -9.498 7.241 1.00 90.62 101 ILE A N 1
ATOM 824 C CA . ILE A 1 101 ? -3.368 -9.345 5.872 1.00 90.62 101 ILE A CA 1
ATOM 825 C C . ILE A 1 101 ? -2.262 -8.289 5.727 1.00 90.62 101 ILE A C 1
ATOM 827 O O . ILE A 1 101 ? -1.590 -8.243 4.696 1.00 90.62 101 ILE A O 1
ATOM 831 N N . ALA A 1 102 ? -2.112 -7.394 6.706 1.00 91.81 102 ALA A N 1
ATOM 832 C CA . ALA A 1 102 ? -1.274 -6.197 6.609 1.00 91.81 102 ALA A CA 1
ATOM 833 C C . ALA A 1 102 ? -0.757 -5.721 7.981 1.00 91.81 102 ALA A C 1
ATOM 835 O O . ALA A 1 102 ? -0.767 -4.523 8.281 1.00 91.81 102 ALA A O 1
ATOM 836 N N . LEU A 1 103 ? -0.302 -6.658 8.827 1.00 92.50 103 LEU A N 1
ATOM 837 C CA . LEU A 1 103 ? 0.205 -6.354 10.171 1.00 92.50 103 LEU A CA 1
ATOM 838 C C . LEU A 1 103 ? 1.289 -5.267 10.165 1.00 92.50 103 LEU A C 1
ATOM 840 O O . LEU A 1 103 ? 1.253 -4.370 11.004 1.00 92.50 103 LEU A O 1
ATOM 844 N N . GLY A 1 104 ? 2.228 -5.338 9.215 1.00 90.62 104 GLY A N 1
ATOM 845 C CA . GLY A 1 104 ? 3.323 -4.375 9.088 1.00 90.62 104 GLY A CA 1
ATOM 846 C C . GLY A 1 104 ? 2.820 -2.958 8.835 1.00 90.62 104 GLY A C 1
ATOM 847 O O . GLY A 1 104 ? 3.057 -2.061 9.639 1.00 90.62 104 GLY A O 1
ATOM 848 N N . GLN A 1 105 ? 2.016 -2.791 7.787 1.00 91.69 105 GLN A N 1
ATOM 849 C CA . GLN A 1 105 ? 1.435 -1.508 7.391 1.00 91.69 105 GLN A CA 1
ATOM 850 C C . GLN A 1 105 ? 0.504 -0.934 8.466 1.00 91.69 105 GLN A C 1
ATOM 852 O O . GLN A 1 105 ? 0.386 0.283 8.625 1.00 91.69 105 GLN A O 1
ATOM 857 N N . TRP A 1 106 ? -0.193 -1.799 9.207 1.00 93.62 106 TRP A N 1
ATOM 858 C CA . TRP A 1 106 ? -0.989 -1.366 10.348 1.00 93.62 106 TRP A CA 1
ATOM 859 C C . TRP A 1 106 ? -0.109 -0.857 11.493 1.00 93.62 106 TRP A C 1
ATOM 861 O O . TRP A 1 106 ? -0.409 0.201 12.048 1.00 93.62 106 TRP A O 1
ATOM 871 N N . LEU A 1 107 ? 0.976 -1.566 11.828 1.00 92.94 107 LEU A N 1
ATOM 872 C CA . LEU A 1 107 ? 1.915 -1.153 12.872 1.00 92.94 107 LEU A CA 1
ATOM 873 C C . LEU A 1 107 ? 2.582 0.189 12.535 1.00 92.94 107 LEU A C 1
ATOM 875 O O . LEU A 1 107 ? 2.637 1.066 13.400 1.00 92.94 107 LEU A O 1
ATOM 879 N N . GLU A 1 108 ? 3.011 0.390 11.289 1.00 91.00 108 GLU A N 1
ATOM 880 C CA . GLU A 1 108 ? 3.547 1.673 10.800 1.00 91.00 108 GLU A CA 1
ATOM 881 C C . GLU A 1 108 ? 2.542 2.808 11.019 1.00 91.00 108 GLU A C 1
ATOM 883 O O . GLU A 1 108 ? 2.861 3.841 11.610 1.00 91.00 108 GLU A O 1
ATOM 888 N N . PHE A 1 109 ? 1.277 2.582 10.657 1.00 91.25 109 PHE A N 1
ATOM 889 C CA . PHE A 1 109 ? 0.218 3.572 10.827 1.00 91.25 109 PHE A CA 1
ATOM 890 C C . PHE A 1 109 ? -0.068 3.926 12.294 1.00 91.25 109 PHE A C 1
ATOM 892 O O . PHE A 1 109 ? -0.278 5.099 12.608 1.00 91.25 109 PHE A O 1
ATOM 899 N N . VAL A 1 110 ? -0.119 2.944 13.203 1.00 90.62 110 VAL A N 1
ATOM 900 C CA . VAL A 1 110 ? -0.466 3.209 14.616 1.00 90.62 110 VAL A CA 1
ATOM 901 C C . VAL A 1 110 ? 0.703 3.736 15.440 1.00 90.62 110 VAL A C 1
ATOM 903 O O . VAL A 1 110 ? 0.474 4.448 16.417 1.00 90.62 110 VAL A O 1
ATOM 906 N N . THR A 1 111 ? 1.938 3.398 15.074 1.00 89.00 111 THR A N 1
ATOM 907 C CA . THR A 1 111 ? 3.140 3.880 15.771 1.00 89.00 111 THR A CA 1
ATOM 908 C C . THR A 1 111 ? 3.688 5.173 15.171 1.00 89.00 111 THR A C 1
ATOM 910 O O . THR A 1 111 ? 4.389 5.907 15.867 1.00 89.00 111 THR A O 1
ATOM 913 N N . GLY A 1 112 ? 3.363 5.471 13.908 1.00 80.88 112 GLY A N 1
ATOM 914 C CA . GLY A 1 112 ? 3.954 6.574 13.150 1.00 80.88 112 GLY A CA 1
ATOM 915 C C . GLY A 1 112 ? 5.425 6.348 12.792 1.00 80.88 112 GLY A C 1
ATOM 916 O O . GLY A 1 112 ? 6.108 7.306 12.437 1.00 80.88 112 GLY A O 1
ATOM 917 N N . LEU A 1 113 ? 5.921 5.116 12.935 1.00 73.56 113 LEU A N 1
ATOM 918 C CA . LEU A 1 113 ? 7.254 4.717 12.511 1.00 73.56 113 LEU A CA 1
ATOM 919 C C . LEU A 1 113 ? 7.132 4.108 11.116 1.00 73.56 113 LEU A C 1
ATOM 921 O O . LEU A 1 113 ? 6.643 2.991 10.983 1.00 73.56 113 LEU A O 1
ATOM 925 N N . ASP A 1 114 ? 7.566 4.844 10.094 1.00 59.38 114 ASP A N 1
ATOM 926 C CA . ASP A 1 114 ? 7.929 4.225 8.821 1.00 59.38 114 ASP A CA 1
ATOM 927 C C . ASP A 1 114 ? 9.142 3.327 9.126 1.00 59.38 114 ASP A C 1
ATOM 929 O O . ASP A 1 114 ? 10.140 3.839 9.635 1.00 59.38 114 ASP A O 1
ATOM 933 N N . ASP A 1 115 ? 9.050 2.019 8.858 1.00 54.59 115 ASP A N 1
ATOM 934 C CA . ASP A 1 115 ? 10.145 1.034 8.973 1.00 54.59 115 ASP A CA 1
ATOM 935 C C . ASP A 1 115 ? 10.300 0.294 10.326 1.00 54.59 115 ASP A C 1
ATOM 937 O O . ASP A 1 115 ? 11.343 0.303 10.980 1.00 54.59 115 ASP A O 1
ATOM 941 N N . ILE A 1 116 ? 9.250 -0.407 10.770 1.00 52.38 116 ILE A N 1
ATOM 942 C CA . ILE A 1 116 ? 9.312 -1.281 11.968 1.00 52.38 116 ILE A CA 1
ATOM 943 C C . ILE A 1 116 ? 9.905 -2.665 11.640 1.00 52.38 116 ILE A C 1
ATOM 945 O O . ILE A 1 116 ? 10.253 -3.424 12.544 1.00 52.38 116 ILE A O 1
ATOM 949 N N . PHE A 1 117 ? 10.033 -2.993 10.353 1.00 45.88 117 PHE A N 1
ATOM 950 C CA . PHE A 1 117 ? 10.514 -4.292 9.873 1.00 45.88 117 PHE A CA 1
ATOM 951 C C . PHE A 1 117 ? 11.717 -4.205 8.919 1.00 45.88 117 PHE A C 1
ATOM 953 O O . PHE A 1 117 ? 11.988 -5.189 8.228 1.00 45.88 117 PHE A O 1
ATOM 960 N N . GLY A 1 118 ? 12.426 -3.070 8.900 1.00 37.19 118 GLY A N 1
ATOM 961 C CA . GLY A 1 118 ? 13.712 -2.916 8.208 1.00 37.19 118 GLY A CA 1
ATOM 962 C C . GLY A 1 118 ? 14.809 -3.840 8.730 1.00 37.19 118 GLY A C 1
ATOM 963 O O . GLY A 1 118 ? 14.870 -4.072 9.963 1.00 37.19 118 GLY A O 1
#

Organism: Fusarium odoratissimum (strain NRRL 54006) (NCBI:txid1089451)

Sequence (118 aa):
MEMYDGDSVVINVRWADGSPDSWEPEEVMHLDSAQMLLNFWRRQGGRHKATGLREHRVLRVLKSKESRTDKDSRLYQCQWIGLPASDDYTTWLSLDEVTDIALGQWLEFVTGLDDIFG

Radius of gyration: 15.93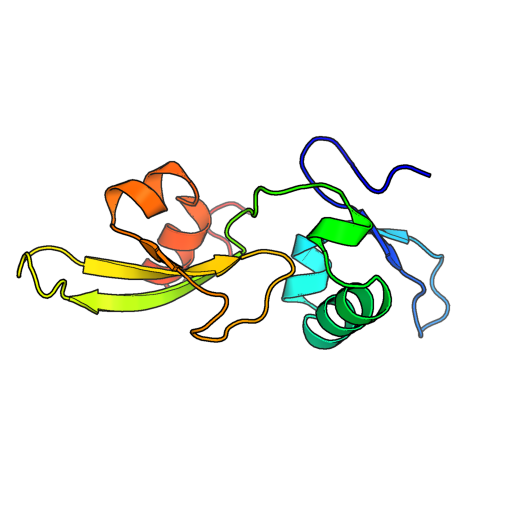 Å; chains: 1; bounding box: 43×25×41 Å